Protein AF-A0A7C8YUR9-F1 (afdb_monomer)

Radius of gyration: 18.45 Å; Cα contacts (8 Å, |Δi|>4): 85; chains: 1; bounding box: 47×18×52 Å

Secondary structure (DSSP, 8-state):
-HHHHHHHHHHHHHHHHHHHTT-HHHHHHHHHHHHHHHHHHHHHHHHHHHHHTTTHHHHH---HHHHHHHHHHHHHHHHHHHHHHHHHHHHHHHHHTT-HHHHHHHHHHIIIIIIHHHHHHHHH--

InterPro domains:
  IPR002528 Multi antimicrobial extrusion protein [PF01554] (2-119)

Sequence (126 aa):
TMIAFGFNAAISVRVSNELGAGNYRQAKISVIVVSITSVVIGFAVFILVLASRDWFPYLFTASDRVAKETTRLSVMLACTVLLNSLQPVLSGVAIGAGWQSLVAYINIACYYLVGLPAGILLGFKF

Foldseek 3Di:
DVVLVVLLVVLLVVLLVCVVVVNPVVSVVSLVVLQVVLLVVLVVVLVVLLVCLQPVLVVPDPDPVSSVVSSVVSNVVSVVSSVVSNLSSVQSSCVSVVNNVVSVVVVVCCCPVPVVVVCCCVVPVD

Organism: Opuntia streptacantha (NCBI:txid393608)

Mean predicted aligned error: 10.54 Å

pLDDT: mean 71.11, std 7.88, range [45.75, 87.88]

Solvent-accessible surface area (backbone atoms only — not comparable to full-atom values): 6666 Å² total; per-residue (Å²): 114,70,67,64,53,54,53,28,53,56,48,20,54,54,38,32,53,35,48,74,69,69,38,64,71,55,28,53,49,49,52,53,53,49,54,52,51,33,52,53,51,20,50,52,50,30,51,49,47,61,70,41,41,82,56,59,38,61,77,79,40,93,48,68,73,58,30,54,51,45,45,58,47,43,55,59,47,26,54,48,48,36,56,58,36,47,55,53,48,57,49,23,52,38,39,29,73,69,41,44,67,62,53,50,54,52,50,52,48,46,48,61,72,45,47,45,56,52,47,52,49,60,70,73,76,105

Structure (mmCIF, N/CA/C/O backbone):
data_AF-A0A7C8YUR9-F1
#
_entry.id   AF-A0A7C8YUR9-F1
#
loop_
_atom_site.group_PDB
_atom_site.id
_atom_site.type_symbol
_atom_site.label_atom_id
_atom_site.label_alt_id
_atom_site.label_comp_id
_atom_site.label_asym_id
_atom_site.label_entity_id
_atom_site.label_seq_id
_atom_site.pdbx_PDB_ins_code
_atom_site.Cartn_x
_atom_site.Cartn_y
_atom_site.Cartn_z
_atom_site.occupancy
_atom_site.B_iso_or_equiv
_atom_sit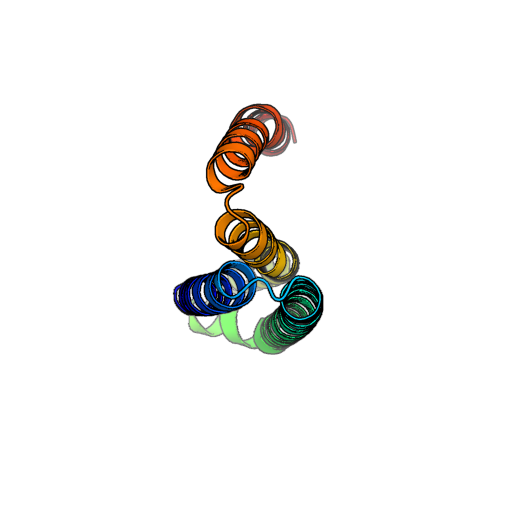e.auth_seq_id
_atom_site.auth_comp_id
_atom_site.auth_asym_id
_atom_site.auth_atom_id
_atom_site.pdbx_PDB_model_num
ATOM 1 N N . THR A 1 1 ? -3.809 8.073 -10.124 1.00 48.00 1 THR A N 1
ATOM 2 C CA . THR A 1 1 ? -3.543 8.525 -8.738 1.00 48.00 1 THR A CA 1
ATOM 3 C C . THR A 1 1 ? -4.664 9.370 -8.137 1.00 48.00 1 THR A C 1
ATOM 5 O O . THR A 1 1 ? -4.988 9.149 -6.982 1.00 48.00 1 THR A O 1
ATOM 8 N N . MET A 1 2 ? -5.337 10.252 -8.889 1.00 53.38 2 MET A N 1
ATOM 9 C CA . MET A 1 2 ? -6.437 11.097 -8.365 1.00 53.38 2 MET A CA 1
ATOM 10 C C . MET A 1 2 ? -7.671 10.321 -7.852 1.00 53.38 2 MET A C 1
ATOM 12 O O . MET A 1 2 ? -8.232 10.668 -6.818 1.00 53.38 2 MET A O 1
ATOM 16 N N . ILE A 1 3 ? -8.057 9.226 -8.518 1.00 58.19 3 ILE A N 1
ATOM 17 C CA . ILE A 1 3 ? -9.235 8.422 -8.129 1.00 58.19 3 ILE A CA 1
ATOM 18 C C . ILE A 1 3 ? -9.029 7.733 -6.766 1.00 58.19 3 ILE A C 1
ATOM 20 O O . ILE A 1 3 ? -9.932 7.723 -5.934 1.00 58.19 3 ILE A O 1
ATOM 24 N N . ALA A 1 4 ? -7.826 7.216 -6.496 1.00 55.22 4 ALA A N 1
ATOM 25 C CA . ALA A 1 4 ? -7.507 6.532 -5.238 1.00 55.22 4 ALA A CA 1
ATOM 26 C C . ALA A 1 4 ? -7.537 7.477 -4.021 1.00 55.22 4 ALA A C 1
ATOM 28 O O . ALA A 1 4 ? -7.991 7.089 -2.945 1.00 55.22 4 ALA A O 1
ATOM 29 N N . PHE A 1 5 ? -7.115 8.733 -4.201 1.00 60.84 5 PHE A N 1
ATOM 30 C CA . PHE A 1 5 ? -7.223 9.767 -3.166 1.00 60.84 5 PHE A CA 1
ATOM 31 C C . PHE A 1 5 ? -8.679 10.143 -2.867 1.00 60.84 5 PHE A C 1
ATOM 33 O O . PHE A 1 5 ? -9.038 10.283 -1.699 1.00 60.84 5 PHE A O 1
ATOM 40 N N . GLY A 1 6 ? -9.529 10.241 -3.896 1.00 67.44 6 GLY A N 1
ATOM 41 C CA . GLY A 1 6 ? -10.963 10.499 -3.722 1.00 67.44 6 GLY A CA 1
ATOM 42 C C . GLY A 1 6 ? -11.669 9.398 -2.925 1.00 67.44 6 GLY A C 1
ATOM 43 O O . GLY A 1 6 ? -12.423 9.693 -1.998 1.00 67.44 6 GLY A O 1
ATOM 44 N N . PHE A 1 7 ? -11.359 8.130 -3.217 1.00 64.81 7 PHE A N 1
ATOM 45 C CA . PHE A 1 7 ? -11.866 6.998 -2.434 1.00 64.81 7 PHE A CA 1
ATOM 46 C C . PHE A 1 7 ? -11.401 7.049 -0.975 1.00 64.81 7 PHE A C 1
ATOM 48 O O . PHE A 1 7 ? -12.217 6.875 -0.074 1.00 64.81 7 PHE A O 1
ATOM 55 N N . ASN A 1 8 ? -10.119 7.333 -0.731 1.00 64.44 8 ASN A N 1
ATOM 56 C CA . ASN A 1 8 ? -9.571 7.444 0.623 1.00 64.44 8 ASN A CA 1
ATOM 57 C C . ASN A 1 8 ? -10.293 8.526 1.450 1.00 64.44 8 ASN A C 1
ATOM 59 O O . ASN A 1 8 ? -10.751 8.258 2.561 1.00 64.44 8 ASN A O 1
ATOM 63 N N . ALA A 1 9 ? -10.485 9.716 0.875 1.00 67.81 9 ALA A N 1
ATOM 64 C CA . ALA A 1 9 ? -11.186 10.811 1.541 1.00 67.81 9 ALA A CA 1
ATOM 65 C C . ALA A 1 9 ? -12.645 10.453 1.885 1.00 67.81 9 ALA A C 1
ATOM 67 O O . ALA A 1 9 ? -13.075 10.652 3.021 1.00 67.81 9 ALA A O 1
ATOM 68 N N . ALA A 1 10 ? -13.390 9.865 0.941 1.00 71.88 10 ALA A N 1
ATOM 69 C CA . ALA A 1 10 ? -14.782 9.462 1.163 1.00 71.88 10 ALA A CA 1
ATOM 70 C C . ALA A 1 10 ? -14.919 8.391 2.262 1.00 71.88 10 ALA A C 1
ATOM 72 O O . ALA A 1 10 ? -15.833 8.438 3.088 1.00 71.88 10 ALA A O 1
ATOM 73 N N . ILE A 1 11 ? -13.985 7.439 2.294 1.00 68.56 11 ILE A N 1
ATOM 74 C CA . ILE A 1 11 ? -13.929 6.370 3.294 1.00 68.56 11 ILE A CA 1
ATOM 75 C C . ILE A 1 11 ? -13.634 6.931 4.687 1.00 68.56 11 ILE A C 1
ATOM 77 O O . ILE A 1 11 ? -14.327 6.574 5.641 1.00 68.56 11 ILE A O 1
ATOM 81 N N . SER A 1 12 ? -12.642 7.818 4.797 1.00 63.97 12 SER A N 1
ATOM 82 C CA . SER A 1 12 ? -12.250 8.445 6.063 1.00 63.97 12 SER A CA 1
ATOM 83 C C . SER A 1 12 ? -13.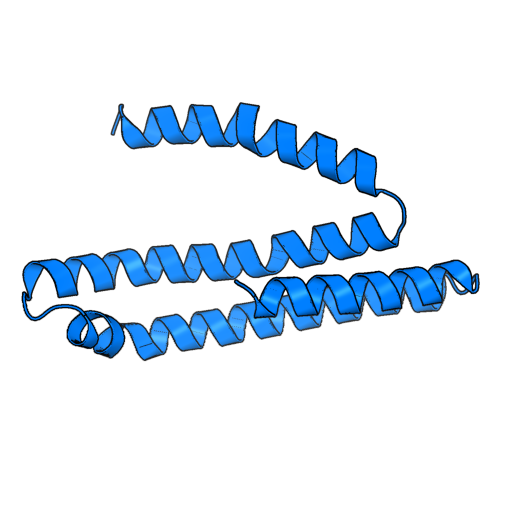428 9.185 6.702 1.00 63.97 12 SER A C 1
ATOM 85 O O . SER A 1 12 ? -13.764 8.928 7.857 1.00 63.97 12 SER A O 1
ATOM 87 N N . VAL A 1 13 ? -14.152 9.994 5.917 1.00 73.06 13 VAL A N 1
ATOM 88 C CA . VAL A 1 13 ? -15.337 10.729 6.391 1.00 73.06 13 VAL A CA 1
ATOM 89 C C . VAL A 1 13 ? -16.426 9.780 6.894 1.00 73.06 13 VAL A C 1
ATOM 91 O O . VAL A 1 13 ? -16.991 10.005 7.963 1.00 73.06 13 VAL A O 1
ATOM 94 N N . ARG A 1 14 ? -16.706 8.689 6.167 1.00 73.31 14 ARG A N 1
ATOM 95 C CA . ARG A 1 14 ? -17.743 7.727 6.564 1.00 73.31 14 ARG A CA 1
ATOM 96 C C . ARG A 1 14 ? -17.378 6.993 7.857 1.00 73.31 14 ARG A C 1
ATOM 98 O O . ARG A 1 14 ? -18.221 6.861 8.738 1.00 73.31 14 ARG A O 1
ATOM 105 N N . VAL A 1 15 ? -16.129 6.544 7.988 1.00 65.25 15 VAL A N 1
ATOM 106 C CA . VAL A 1 15 ? -15.644 5.854 9.195 1.00 65.25 15 VAL A CA 1
ATOM 107 C C . VAL A 1 15 ? -15.643 6.799 10.400 1.00 65.25 15 VAL A C 1
ATOM 109 O O . VAL A 1 15 ? -16.140 6.414 11.458 1.00 65.25 15 VAL A O 1
ATOM 112 N N . SER A 1 16 ? -15.167 8.040 10.244 1.00 68.75 16 SER A N 1
ATOM 113 C CA . SER A 1 16 ? -15.181 9.039 11.321 1.00 68.75 16 SER A CA 1
ATOM 114 C C . SER A 1 16 ? -16.595 9.414 11.764 1.00 68.75 16 SER A C 1
ATOM 116 O O . SER A 1 16 ? -16.822 9.589 12.960 1.00 68.75 16 SER A O 1
ATOM 118 N N . ASN A 1 17 ? -17.558 9.479 10.840 1.00 74.44 17 ASN A N 1
ATOM 119 C CA . ASN A 1 17 ? -18.954 9.767 11.170 1.00 74.44 17 ASN A CA 1
ATOM 120 C C . ASN A 1 17 ? -19.603 8.637 11.995 1.00 74.44 17 ASN A C 1
ATOM 122 O O . ASN A 1 17 ? -20.265 8.903 12.995 1.00 74.44 17 ASN A O 1
ATOM 126 N N . GLU A 1 18 ? -19.363 7.372 11.630 1.00 68.94 18 GLU A N 1
ATOM 127 C CA . GLU A 1 18 ? -19.883 6.210 12.373 1.00 68.94 18 GLU A CA 1
ATOM 128 C C . GLU A 1 18 ? -19.215 6.029 13.749 1.00 68.94 18 GLU A C 1
ATOM 130 O O . GLU A 1 18 ? -19.874 5.636 14.715 1.00 68.94 18 GLU A O 1
ATOM 135 N N . LEU A 1 19 ? -17.916 6.340 13.866 1.00 64.75 19 LEU A N 1
ATOM 136 C CA . LEU A 1 19 ? -17.214 6.357 15.155 1.00 64.75 19 LEU A CA 1
ATOM 137 C C . LEU A 1 19 ? -17.696 7.502 16.059 1.00 64.75 19 LEU A C 1
ATOM 139 O O . LEU A 1 19 ? -17.908 7.277 17.250 1.00 64.75 19 LEU A O 1
ATOM 143 N N . GLY A 1 20 ? -17.902 8.703 15.505 1.00 70.69 20 GLY A N 1
ATOM 144 C CA . GLY A 1 20 ? -18.395 9.872 16.242 1.00 70.69 20 GLY A CA 1
ATOM 145 C C . GLY A 1 20 ? -19.816 9.700 16.787 1.00 70.69 20 GLY A C 1
ATOM 146 O O . GLY A 1 20 ? -20.143 10.252 17.832 1.00 70.69 20 GLY A O 1
ATOM 147 N N . ALA A 1 21 ? -20.634 8.867 16.137 1.00 77.44 21 ALA A N 1
ATOM 148 C CA . ALA A 1 21 ? -21.978 8.511 16.593 1.00 77.44 21 ALA A CA 1
ATOM 149 C C . ALA A 1 21 ? -22.008 7.473 17.741 1.00 77.44 21 ALA A C 1
ATOM 151 O O . ALA A 1 21 ? -23.089 7.068 18.164 1.00 77.44 21 ALA A O 1
ATOM 152 N N . GLY A 1 22 ? -20.854 6.996 18.234 1.00 74.00 22 GLY A N 1
ATOM 153 C CA . GLY A 1 22 ? -20.773 6.015 19.330 1.00 74.00 22 GLY A CA 1
ATOM 154 C C . GLY A 1 22 ? -21.147 4.578 18.936 1.00 74.00 22 GLY A C 1
ATOM 155 O O . GLY A 1 22 ? -21.219 3.692 19.786 1.00 74.00 22 GLY A O 1
ATOM 156 N N . ASN A 1 23 ? -21.353 4.305 17.644 1.00 75.25 23 ASN A N 1
ATOM 157 C CA . ASN A 1 23 ? -21.749 2.993 17.133 1.00 75.25 23 ASN A CA 1
ATOM 158 C C . ASN A 1 23 ? -20.530 2.142 16.735 1.00 75.25 23 ASN A C 1
ATOM 160 O O . ASN A 1 23 ? -20.276 1.863 15.560 1.00 75.25 23 ASN A O 1
ATOM 164 N N . TYR A 1 24 ? -19.804 1.631 17.733 1.00 68.75 24 TYR A N 1
ATOM 165 C CA . TYR A 1 24 ? -18.592 0.808 17.554 1.00 68.75 24 TYR A CA 1
ATOM 166 C C . TYR A 1 24 ? -18.783 -0.402 16.620 1.00 68.75 24 TYR A C 1
ATOM 168 O O . TYR A 1 24 ? -17.864 -0.825 15.913 1.00 68.75 24 TYR A O 1
ATOM 176 N N . ARG A 1 25 ? -19.994 -0.972 16.605 1.00 73.44 25 ARG A N 1
ATOM 177 C CA . ARG A 1 25 ? -20.344 -2.127 15.771 1.00 73.44 25 ARG A CA 1
ATOM 178 C C . ARG A 1 25 ? -20.437 -1.752 14.286 1.00 73.44 25 ARG A C 1
ATOM 180 O O . ARG A 1 25 ? -19.974 -2.521 13.449 1.00 73.44 25 ARG A O 1
ATOM 187 N N . GLN A 1 26 ? -20.955 -0.562 13.970 1.00 68.50 26 GLN A N 1
ATOM 188 C CA . GLN A 1 26 ? -21.030 -0.050 12.597 1.00 68.50 26 GLN A CA 1
ATOM 189 C C . GLN A 1 26 ? -19.668 0.426 12.086 1.00 68.50 26 GLN A C 1
ATOM 191 O O . GLN A 1 26 ? -19.333 0.189 10.927 1.00 68.50 26 GLN A O 1
ATOM 196 N N . ALA A 1 27 ? -18.827 0.981 12.964 1.00 66.75 27 ALA A N 1
ATOM 197 C CA . ALA A 1 27 ? -17.441 1.308 12.635 1.00 66.75 27 ALA A CA 1
ATOM 198 C C . ALA A 1 27 ? -16.642 0.067 12.187 1.00 66.75 27 ALA A C 1
ATOM 200 O O . ALA A 1 27 ? -16.003 0.093 11.136 1.00 66.75 27 ALA A O 1
ATOM 201 N N . LYS A 1 28 ? -16.738 -1.059 12.916 1.00 70.69 28 LYS A N 1
ATOM 202 C CA . LYS A 1 28 ? -16.093 -2.327 12.511 1.00 70.69 28 LYS A CA 1
ATOM 203 C C . LYS A 1 28 ? -16.581 -2.832 11.153 1.00 70.69 28 LYS A C 1
ATOM 205 O O . LYS A 1 28 ? -15.767 -3.268 10.343 1.00 70.69 28 LYS A O 1
ATOM 210 N N . ILE A 1 29 ? -17.888 -2.768 10.902 1.00 73.75 29 ILE A N 1
ATOM 211 C CA . ILE A 1 29 ? -18.465 -3.191 9.619 1.00 73.75 29 ILE A CA 1
ATOM 212 C C . ILE A 1 29 ? -17.962 -2.289 8.489 1.00 73.75 29 ILE A C 1
ATOM 214 O O . ILE A 1 29 ? -17.536 -2.803 7.458 1.00 73.75 29 ILE A O 1
ATOM 218 N N . SER A 1 30 ? -17.919 -0.971 8.698 1.00 70.06 30 SER A N 1
ATOM 219 C CA . SER A 1 30 ? -17.372 -0.027 7.718 1.00 70.06 30 SER A CA 1
ATOM 220 C C . SER A 1 30 ? -15.919 -0.342 7.364 1.00 70.06 30 SER A C 1
ATOM 222 O O . SER A 1 30 ? -15.589 -0.360 6.183 1.00 70.06 30 SER A O 1
ATOM 224 N N . VAL A 1 31 ? -15.073 -0.683 8.344 1.00 69.56 31 VAL A N 1
ATOM 225 C CA . VAL A 1 31 ? -13.678 -1.092 8.094 1.00 69.56 31 VAL A CA 1
ATOM 226 C C . VAL A 1 31 ? -13.593 -2.379 7.268 1.00 69.56 31 VAL A C 1
ATOM 228 O O . VAL A 1 31 ? -12.823 -2.442 6.311 1.00 69.56 31 VAL A O 1
ATOM 231 N N . ILE A 1 32 ? -14.399 -3.393 7.596 1.00 74.69 32 ILE A N 1
ATOM 232 C CA . ILE A 1 32 ? -14.416 -4.667 6.859 1.00 74.69 32 ILE A CA 1
ATOM 233 C C . ILE A 1 32 ? -14.865 -4.452 5.410 1.00 74.69 32 ILE A C 1
ATOM 235 O O . ILE A 1 32 ? -14.199 -4.912 4.483 1.00 74.69 32 ILE A O 1
ATOM 239 N N . VAL A 1 33 ? -15.963 -3.720 5.205 1.00 76.00 33 VAL A N 1
ATOM 240 C CA . VAL A 1 33 ? -16.506 -3.429 3.869 1.00 76.00 33 VAL A CA 1
ATOM 241 C C . VAL A 1 33 ? -15.493 -2.648 3.036 1.00 76.00 33 VAL A C 1
ATOM 243 O O . VAL A 1 33 ? -15.284 -2.955 1.864 1.00 76.00 33 VAL A O 1
ATOM 246 N N . VAL A 1 34 ? -14.820 -1.677 3.644 1.00 71.81 34 VAL A N 1
ATOM 247 C CA . VAL A 1 34 ? -13.782 -0.867 3.003 1.00 71.81 34 VAL A CA 1
ATOM 248 C C . VAL A 1 34 ? -12.576 -1.705 2.583 1.00 71.81 34 VAL A C 1
ATOM 250 O O . VAL A 1 34 ? -12.132 -1.581 1.441 1.00 71.81 34 VAL A O 1
ATOM 253 N N . SER A 1 35 ? -12.086 -2.596 3.450 1.00 72.44 35 SER A N 1
ATOM 254 C CA . SER A 1 35 ? -10.994 -3.515 3.103 1.00 72.44 35 SER A CA 1
ATOM 255 C C . SER A 1 35 ? -11.372 -4.439 1.947 1.00 72.44 35 SER A C 1
ATOM 257 O O . SER A 1 35 ? -10.597 -4.589 1.007 1.00 72.44 35 SER A O 1
ATOM 259 N N . ILE A 1 36 ? -12.576 -5.019 1.965 1.00 77.50 36 ILE A N 1
ATOM 260 C CA . ILE A 1 36 ? -13.037 -5.903 0.883 1.00 77.50 36 ILE A CA 1
ATOM 261 C C . ILE A 1 36 ? -13.168 -5.120 -0.430 1.00 77.50 36 ILE A C 1
ATOM 263 O O . ILE A 1 36 ? -12.674 -5.560 -1.465 1.00 77.50 36 ILE A O 1
ATOM 267 N N . THR A 1 37 ? -13.773 -3.933 -0.389 1.00 74.50 37 THR A N 1
ATOM 268 C CA . THR A 1 37 ? -13.974 -3.095 -1.583 1.00 74.50 37 THR A CA 1
ATOM 269 C C . THR A 1 37 ? -12.637 -2.649 -2.182 1.00 74.50 37 THR A C 1
ATOM 271 O O . THR A 1 37 ? -12.466 -2.672 -3.397 1.00 74.50 37 THR A O 1
ATOM 274 N N . SER A 1 38 ? -11.656 -2.311 -1.342 1.00 71.75 38 SER A N 1
ATOM 275 C CA . SER A 1 38 ? -10.281 -1.998 -1.746 1.00 71.75 38 SER A CA 1
ATOM 276 C C . SER A 1 38 ? -9.598 -3.151 -2.469 1.00 71.75 38 SER A C 1
ATOM 278 O O . SER A 1 38 ? -9.019 -2.937 -3.534 1.00 71.75 38 SER A O 1
ATOM 280 N N . VAL A 1 39 ? -9.699 -4.366 -1.924 1.00 77.00 39 VAL A N 1
ATOM 281 C CA . VAL A 1 39 ? -9.134 -5.567 -2.549 1.00 77.00 39 VAL A CA 1
ATOM 282 C C . VAL A 1 39 ? -9.790 -5.809 -3.904 1.00 77.00 39 VAL A C 1
ATOM 284 O O . VAL A 1 39 ? -9.082 -6.017 -4.883 1.00 77.00 39 VAL A O 1
ATOM 287 N N . VAL A 1 40 ? 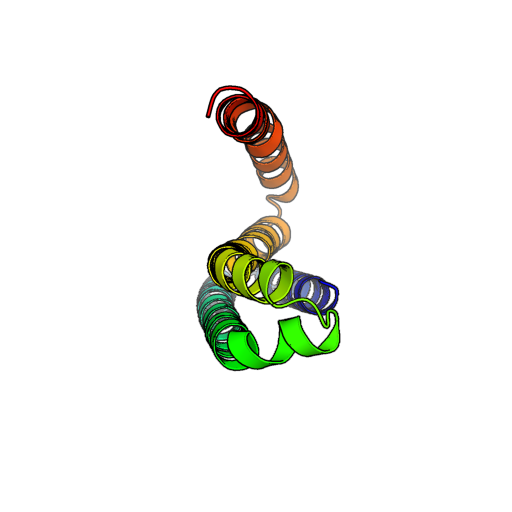-11.120 -5.715 -3.992 1.00 79.31 40 VAL A N 1
ATOM 288 C CA . VAL A 1 40 ? -11.862 -5.909 -5.249 1.00 79.31 40 VAL A CA 1
ATOM 289 C C . VAL A 1 40 ? -11.463 -4.871 -6.300 1.00 79.31 40 VAL A C 1
ATOM 291 O O . VAL A 1 40 ? -11.181 -5.238 -7.439 1.00 79.31 40 VAL A O 1
ATOM 294 N N . ILE A 1 41 ? -11.379 -3.589 -5.928 1.00 75.75 41 ILE A N 1
ATOM 295 C CA . ILE A 1 41 ? -10.950 -2.520 -6.842 1.00 75.75 41 ILE A CA 1
ATOM 296 C C . ILE A 1 41 ? -9.491 -2.725 -7.264 1.00 75.75 41 ILE A C 1
ATOM 298 O O . ILE A 1 41 ? -9.187 -2.642 -8.452 1.00 75.75 41 ILE A O 1
ATOM 302 N N . GLY A 1 42 ? -8.592 -3.037 -6.326 1.00 73.00 42 GLY A N 1
ATOM 303 C CA . GLY A 1 42 ? -7.184 -3.305 -6.620 1.00 73.00 42 GLY A CA 1
ATOM 304 C C . GLY A 1 42 ? -7.007 -4.483 -7.578 1.00 73.00 42 GLY A C 1
ATOM 305 O O . GLY A 1 42 ? -6.219 -4.401 -8.518 1.00 73.00 42 GLY A O 1
ATOM 306 N N . PHE A 1 43 ? -7.797 -5.543 -7.402 1.00 77.38 43 PHE A N 1
ATOM 307 C CA . PHE A 1 43 ? -7.796 -6.708 -8.284 1.00 77.38 43 PHE A CA 1
ATOM 308 C C . PHE A 1 43 ? -8.379 -6.389 -9.668 1.00 77.38 43 PHE A C 1
ATOM 310 O O . PHE A 1 43 ? -7.819 -6.801 -10.683 1.00 77.38 43 PHE A O 1
ATOM 317 N N . ALA A 1 44 ? -9.457 -5.604 -9.734 1.00 77.19 44 ALA A N 1
ATOM 318 C CA . ALA A 1 44 ? -10.037 -5.153 -10.996 1.00 77.19 44 ALA A CA 1
ATOM 319 C C . ALA A 1 44 ? -9.048 -4.289 -11.796 1.00 77.19 44 ALA A C 1
ATOM 321 O O . ALA A 1 44 ? -8.860 -4.513 -12.990 1.00 77.19 44 ALA A O 1
ATOM 322 N N . VAL A 1 45 ? -8.362 -3.348 -11.137 1.00 72.38 45 VAL A N 1
ATOM 323 C CA . VAL A 1 45 ? -7.329 -2.516 -11.772 1.00 72.38 45 VAL A CA 1
ATOM 324 C C . VAL A 1 45 ? -6.122 -3.361 -12.184 1.00 72.38 45 VAL A C 1
ATOM 326 O O . VAL A 1 45 ? -5.593 -3.155 -13.271 1.00 72.38 45 VAL A O 1
ATOM 329 N N . PHE A 1 46 ? -5.713 -4.343 -11.378 1.00 71.25 46 PHE A N 1
ATOM 330 C CA . PHE A 1 46 ? -4.642 -5.277 -11.735 1.00 71.25 46 PHE A CA 1
ATOM 331 C C . PHE A 1 46 ? -4.953 -6.054 -13.019 1.00 71.25 46 PHE A C 1
ATOM 333 O O . PHE A 1 46 ? -4.127 -6.089 -13.932 1.00 71.25 46 PHE A O 1
ATOM 340 N N . ILE A 1 47 ? -6.162 -6.617 -13.122 1.00 76.19 47 ILE A N 1
ATOM 341 C CA . ILE A 1 47 ? -6.624 -7.314 -14.329 1.00 76.19 47 ILE A CA 1
ATOM 342 C C . ILE A 1 47 ? -6.661 -6.353 -15.518 1.00 76.19 47 ILE A C 1
ATOM 344 O O . ILE A 1 47 ? -6.214 -6.712 -16.602 1.00 76.19 47 ILE A O 1
ATOM 348 N N . LEU A 1 48 ? -7.138 -5.123 -15.322 1.00 74.31 48 LEU A N 1
ATOM 349 C CA . LEU A 1 48 ? -7.227 -4.121 -16.383 1.00 74.31 48 LEU A CA 1
ATOM 350 C C . LEU A 1 48 ? -5.836 -3.714 -16.897 1.00 74.31 48 LEU A C 1
ATOM 352 O O . LEU A 1 48 ? -5.637 -3.617 -18.106 1.00 74.31 48 LEU A O 1
ATOM 356 N N . VAL A 1 49 ? -4.849 -3.548 -16.009 1.00 70.56 49 VAL A N 1
ATOM 357 C CA . VAL A 1 49 ? -3.449 -3.264 -16.378 1.00 70.56 49 VAL A CA 1
ATOM 358 C C . VAL A 1 49 ? -2.810 -4.454 -17.098 1.00 70.56 49 VAL A C 1
ATOM 360 O O . VAL A 1 49 ? -2.111 -4.259 -18.089 1.00 70.56 49 VAL A O 1
ATOM 363 N N . LEU A 1 50 ? -3.072 -5.688 -16.656 1.00 69.62 50 LEU A N 1
ATOM 364 C CA . LEU A 1 50 ? -2.597 -6.883 -17.358 1.00 69.62 50 LEU A CA 1
ATOM 365 C C . LEU A 1 50 ? -3.255 -7.057 -18.731 1.00 69.62 50 LEU A C 1
ATOM 367 O O . LEU A 1 50 ? -2.570 -7.433 -19.674 1.00 69.62 50 LEU A O 1
ATOM 371 N N . ALA A 1 51 ? -4.545 -6.752 -18.862 1.00 72.81 51 ALA A N 1
ATOM 372 C CA . ALA A 1 51 ? -5.273 -6.846 -20.125 1.00 72.81 51 ALA A CA 1
ATOM 373 C C . ALA A 1 51 ? -4.873 -5.743 -21.119 1.00 72.81 51 ALA A C 1
ATOM 375 O O . ALA A 1 51 ? -4.856 -5.966 -22.325 1.00 72.81 51 ALA A O 1
ATOM 376 N N . SER A 1 52 ? -4.523 -4.552 -20.625 1.00 65.69 52 SER A N 1
ATOM 377 C CA . SER A 1 52 ? -4.052 -3.434 -21.456 1.00 65.69 52 SER A CA 1
ATOM 378 C C . SER A 1 52 ? -2.551 -3.487 -21.768 1.00 65.69 52 SER A C 1
ATOM 380 O O . SER A 1 52 ? -2.071 -2.691 -22.577 1.00 65.69 52 SER A O 1
ATOM 382 N N . ARG A 1 53 ? -1.821 -4.452 -21.191 1.00 63.69 53 ARG A N 1
ATOM 383 C CA . ARG A 1 53 ? -0.368 -4.642 -21.324 1.00 63.69 53 ARG A CA 1
ATOM 384 C C . ARG A 1 53 ? 0.122 -4.681 -22.769 1.00 63.69 53 ARG A C 1
ATOM 386 O O . ARG A 1 53 ? 1.188 -4.143 -23.041 1.00 63.69 53 ARG A O 1
ATOM 393 N N . ASP A 1 54 ? -0.642 -5.291 -23.668 1.00 60.41 54 ASP A N 1
ATOM 394 C CA . ASP A 1 54 ? -0.194 -5.523 -25.045 1.00 60.41 54 ASP A CA 1
ATOM 395 C C . ASP A 1 54 ? -0.440 -4.318 -25.972 1.00 60.41 54 ASP A C 1
ATOM 397 O O . ASP A 1 54 ? 0.243 -4.170 -26.982 1.00 60.41 54 ASP A O 1
ATOM 401 N N . TRP A 1 55 ? -1.366 -3.417 -25.619 1.00 59.22 55 TRP A N 1
ATOM 402 C CA . TRP A 1 55 ? -1.746 -2.263 -26.454 1.00 59.22 55 TRP A CA 1
ATOM 403 C C . TRP A 1 55 ? -1.202 -0.922 -25.950 1.00 59.22 55 TRP A C 1
ATOM 405 O O . TRP A 1 55 ? -0.857 -0.048 -26.745 1.00 59.22 55 TRP A O 1
ATOM 415 N N . PHE A 1 56 ? -1.099 -0.743 -24.632 1.00 61.59 56 PHE A N 1
ATOM 416 C CA . PHE A 1 56 ? -0.671 0.518 -24.017 1.00 61.59 56 PHE A CA 1
ATOM 417 C C . PHE A 1 56 ? 0.759 0.967 -24.406 1.00 61.59 56 PHE A C 1
ATOM 419 O O . PHE A 1 56 ? 0.957 2.164 -24.623 1.00 61.59 56 PHE A O 1
ATOM 426 N N . PRO A 1 57 ? 1.758 0.065 -24.544 1.00 59.22 57 PRO A N 1
ATOM 427 C CA . PRO A 1 57 ? 3.126 0.444 -24.911 1.00 59.22 57 PRO A CA 1
ATOM 428 C C . PRO A 1 57 ? 3.261 0.939 -26.356 1.00 59.22 57 PRO A C 1
ATOM 430 O O . PRO A 1 57 ? 4.006 1.885 -26.613 1.00 59.22 57 PRO A O 1
ATOM 433 N N . TYR A 1 58 ? 2.515 0.338 -27.289 1.00 60.56 58 TYR A N 1
ATOM 434 C CA . TYR A 1 58 ? 2.541 0.705 -28.710 1.00 60.56 58 TYR A CA 1
ATOM 435 C C . TYR A 1 58 ? 1.873 2.061 -28.988 1.00 60.56 58 TYR A C 1
ATOM 437 O O . TYR A 1 58 ? 2.139 2.676 -30.017 1.00 60.56 58 TYR A O 1
ATOM 445 N N . LEU A 1 59 ? 1.061 2.569 -28.053 1.00 61.75 59 LEU A N 1
ATOM 446 C CA . LEU A 1 59 ? 0.448 3.896 -28.151 1.00 61.75 59 LEU A CA 1
ATOM 447 C C . LEU A 1 59 ? 1.449 5.039 -27.891 1.00 61.75 59 LEU A C 1
ATOM 449 O O . LEU A 1 59 ? 1.260 6.147 -28.383 1.00 61.75 59 LEU A O 1
ATOM 453 N N . PHE A 1 60 ? 2.517 4.774 -27.129 1.00 62.41 60 PHE A N 1
ATOM 454 C CA . PHE A 1 60 ? 3.527 5.771 -26.748 1.00 62.41 60 PHE A CA 1
ATOM 455 C C . PHE A 1 60 ? 4.885 5.566 -27.429 1.00 62.41 60 PHE A C 1
ATOM 457 O O . PHE A 1 60 ? 5.772 6.413 -27.305 1.00 62.41 60 PHE A O 1
ATOM 464 N N . THR A 1 61 ? 5.101 4.447 -28.124 1.00 56.31 61 THR A N 1
ATOM 465 C CA .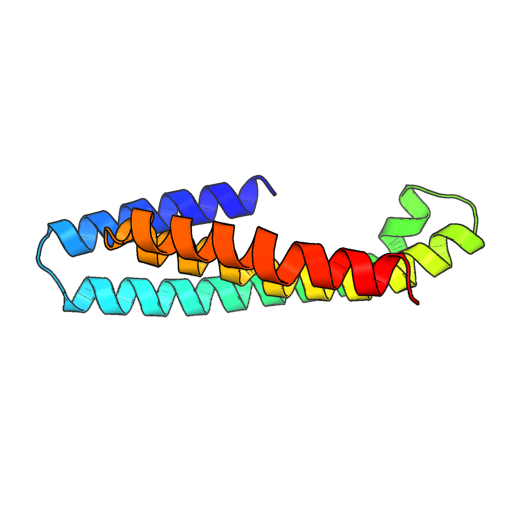 THR A 1 61 ? 6.414 4.109 -28.681 1.00 56.31 61 THR A CA 1
ATOM 466 C C . THR A 1 61 ? 6.302 3.198 -29.900 1.00 56.31 61 THR A C 1
ATOM 468 O O . THR A 1 61 ? 5.640 2.169 -29.861 1.00 56.31 61 THR A O 1
ATOM 471 N N . ALA A 1 62 ? 7.026 3.556 -30.965 1.00 60.19 62 ALA A N 1
ATOM 472 C CA . ALA A 1 62 ? 7.120 2.783 -32.209 1.00 60.19 62 ALA A CA 1
ATOM 473 C C . ALA A 1 62 ? 8.312 1.798 -32.242 1.00 60.19 62 ALA A C 1
ATOM 475 O O . ALA A 1 62 ? 8.485 1.069 -33.211 1.00 60.19 62 ALA A O 1
ATOM 476 N N . SER A 1 63 ? 9.165 1.787 -31.209 1.00 62.19 63 SER A N 1
ATOM 477 C CA . SER A 1 63 ? 10.351 0.921 -31.130 1.00 62.19 63 SER A CA 1
ATOM 478 C C . SER A 1 63 ? 10.055 -0.365 -30.360 1.00 62.19 63 SER A C 1
ATOM 480 O O . SER A 1 63 ? 9.799 -0.326 -29.153 1.00 62.19 63 SER A O 1
ATOM 482 N N . ASP A 1 64 ? 10.180 -1.516 -31.028 1.00 67.12 64 ASP A N 1
ATOM 483 C CA . ASP A 1 64 ? 9.923 -2.839 -30.440 1.00 67.12 64 ASP A CA 1
ATOM 484 C C . ASP A 1 64 ? 10.767 -3.131 -29.190 1.00 67.12 64 ASP A C 1
ATOM 486 O O . ASP A 1 64 ? 10.297 -3.792 -28.265 1.00 67.12 64 ASP A O 1
ATOM 490 N N . ARG A 1 65 ? 12.002 -2.610 -29.102 1.00 67.44 65 ARG A N 1
ATOM 491 C CA . ARG A 1 65 ? 12.855 -2.802 -27.910 1.00 67.44 65 ARG A CA 1
ATOM 492 C C . ARG A 1 65 ? 12.259 -2.136 -26.671 1.00 67.44 65 ARG A C 1
ATOM 494 O O . ARG A 1 65 ? 12.303 -2.711 -25.589 1.00 67.44 65 ARG A O 1
ATOM 501 N N . VAL A 1 66 ? 11.678 -0.951 -26.832 1.00 65.62 66 VAL A N 1
ATOM 502 C CA . VAL A 1 66 ? 11.086 -0.191 -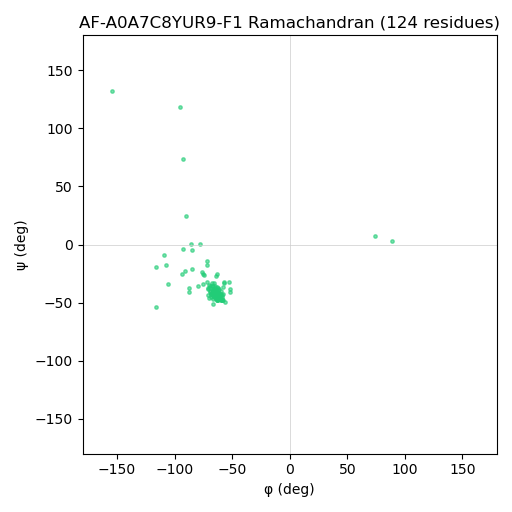25.726 1.00 65.62 66 VAL A CA 1
ATOM 503 C C . VAL A 1 66 ? 9.695 -0.734 -25.394 1.00 65.62 66 VAL A C 1
ATOM 505 O O . VAL A 1 66 ? 9.358 -0.845 -24.217 1.00 65.62 66 VAL A O 1
ATOM 508 N N . ALA A 1 67 ? 8.920 -1.177 -26.391 1.00 65.25 67 ALA A N 1
ATOM 509 C CA . ALA A 1 67 ? 7.627 -1.828 -26.167 1.00 65.25 67 ALA A CA 1
ATOM 510 C C . ALA A 1 67 ? 7.768 -3.145 -25.380 1.00 65.25 67 ALA A C 1
ATOM 512 O O . ALA A 1 67 ? 7.008 -3.393 -24.440 1.00 65.25 67 ALA A O 1
ATOM 513 N N . LYS A 1 68 ? 8.786 -3.959 -25.691 1.00 68.06 68 LYS A N 1
ATOM 514 C CA . LYS A 1 68 ? 9.041 -5.243 -25.018 1.00 68.06 68 LYS A CA 1
ATOM 515 C C . LYS A 1 68 ? 9.508 -5.071 -23.569 1.00 68.06 68 LYS A C 1
ATOM 517 O O . LYS A 1 68 ? 9.032 -5.786 -22.688 1.00 68.06 68 LYS A O 1
ATOM 522 N N . GLU A 1 69 ? 10.365 -4.085 -23.301 1.00 69.44 69 GLU A N 1
ATOM 523 C CA . GLU A 1 69 ? 10.764 -3.756 -21.925 1.00 69.44 69 GLU A CA 1
ATOM 524 C C . GLU A 1 69 ? 9.630 -3.104 -21.133 1.00 69.44 69 GLU A C 1
ATOM 526 O O . GLU A 1 69 ? 9.402 -3.457 -19.977 1.00 69.44 69 GLU A O 1
ATOM 531 N N . THR A 1 70 ? 8.835 -2.237 -21.765 1.00 66.25 70 THR A N 1
ATOM 532 C CA . THR A 1 70 ? 7.638 -1.662 -21.133 1.00 66.25 70 THR A CA 1
ATOM 533 C C . THR A 1 70 ? 6.655 -2.764 -20.758 1.00 66.25 70 THR A C 1
ATOM 535 O O . THR A 1 70 ? 6.199 -2.800 -19.626 1.00 66.25 70 THR A O 1
ATOM 538 N N . THR A 1 71 ? 6.428 -3.737 -21.642 1.00 68.69 71 THR A N 1
ATOM 539 C CA . THR A 1 71 ? 5.601 -4.928 -21.388 1.00 68.69 71 THR A CA 1
ATOM 540 C C . THR A 1 71 ? 6.119 -5.742 -20.197 1.00 68.69 71 THR A C 1
ATOM 542 O O . THR A 1 71 ? 5.329 -6.293 -19.427 1.00 68.69 71 THR A O 1
ATOM 545 N N . ARG A 1 72 ? 7.438 -5.846 -20.002 1.00 69.50 72 ARG A N 1
ATOM 546 C CA . ARG A 1 72 ? 8.037 -6.519 -18.835 1.00 69.50 72 ARG A CA 1
ATOM 547 C C . ARG A 1 72 ? 7.836 -5.706 -17.552 1.00 69.50 72 ARG A C 1
ATOM 549 O O . ARG A 1 72 ? 7.431 -6.267 -16.534 1.00 69.50 72 ARG A O 1
ATOM 556 N N . LEU A 1 73 ? 8.032 -4.392 -17.626 1.00 71.69 73 LEU A N 1
ATOM 557 C CA . LEU A 1 73 ? 7.799 -3.458 -16.526 1.00 71.69 73 LEU A CA 1
ATOM 558 C C . LEU A 1 73 ? 6.316 -3.362 -16.150 1.00 71.69 73 LEU A C 1
ATOM 560 O O . LEU A 1 73 ? 6.018 -3.248 -14.968 1.00 71.69 73 LEU A O 1
ATOM 564 N N . SER A 1 74 ? 5.381 -3.498 -17.096 1.00 69.75 74 SER A N 1
ATOM 565 C CA . SER A 1 74 ? 3.933 -3.460 -16.852 1.00 69.75 74 SER A CA 1
ATOM 566 C C . SER A 1 74 ? 3.475 -4.510 -15.844 1.00 69.75 74 SER A C 1
ATOM 568 O O . SER A 1 74 ? 2.564 -4.237 -15.073 1.00 69.75 74 SER A O 1
ATOM 570 N N . VAL A 1 75 ? 4.113 -5.685 -15.795 1.00 69.25 75 VAL A N 1
ATOM 571 C CA . VAL A 1 75 ? 3.805 -6.724 -14.792 1.00 69.25 75 VAL A CA 1
ATOM 572 C C . VAL A 1 75 ? 4.232 -6.269 -13.399 1.00 69.25 75 VAL A C 1
ATOM 574 O O . VAL A 1 75 ? 3.472 -6.377 -12.440 1.00 69.25 75 VAL A O 1
ATOM 577 N N . MET A 1 76 ? 5.432 -5.700 -13.293 1.00 71.12 76 MET A N 1
ATOM 578 C CA . MET A 1 76 ? 5.946 -5.140 -12.043 1.00 71.12 76 MET A CA 1
ATOM 579 C C . MET A 1 76 ? 5.113 -3.927 -11.594 1.00 71.12 76 MET A C 1
ATOM 581 O O . MET A 1 76 ? 4.830 -3.759 -10.406 1.00 71.12 76 MET A O 1
ATOM 585 N N . LEU A 1 77 ? 4.635 -3.133 -12.551 1.00 71.62 77 LEU A N 1
ATOM 586 C CA . LEU A 1 77 ? 3.754 -1.988 -12.349 1.00 71.62 77 LEU A CA 1
ATOM 587 C C . LEU A 1 77 ? 2.364 -2.443 -11.886 1.00 71.62 77 LEU A C 1
ATOM 589 O O . LEU A 1 77 ? 1.843 -1.892 -10.921 1.00 71.62 77 LEU A O 1
ATOM 593 N N . ALA A 1 78 ? 1.808 -3.502 -12.480 1.00 69.44 78 ALA A N 1
ATOM 594 C CA . ALA A 1 78 ? 0.552 -4.112 -12.053 1.00 69.44 78 ALA A CA 1
ATOM 595 C C . ALA A 1 78 ? 0.646 -4.612 -10.602 1.00 69.44 78 ALA A C 1
ATOM 597 O O . ALA A 1 78 ? -0.200 -4.262 -9.779 1.00 69.44 78 ALA A O 1
ATOM 598 N N . CYS A 1 79 ? 1.711 -5.343 -10.251 1.00 71.38 79 CYS A N 1
ATOM 599 C CA . CYS A 1 79 ? 1.961 -5.767 -8.869 1.00 71.38 79 CYS A CA 1
ATOM 600 C C . CYS A 1 79 ? 2.073 -4.571 -7.913 1.00 71.38 79 CYS A C 1
ATOM 602 O O . CYS A 1 79 ? 1.476 -4.576 -6.836 1.00 71.38 79 CYS A O 1
ATOM 604 N N . THR A 1 80 ? 2.784 -3.518 -8.324 1.00 72.69 80 THR A N 1
ATOM 605 C CA . THR A 1 80 ? 2.912 -2.288 -7.532 1.00 72.69 80 THR A CA 1
ATOM 606 C C . THR A 1 80 ? 1.558 -1.610 -7.331 1.00 72.69 80 THR A C 1
ATOM 608 O O . THR A 1 80 ? 1.257 -1.192 -6.222 1.00 72.69 80 THR A O 1
ATOM 611 N N . VAL A 1 81 ? 0.708 -1.538 -8.358 1.00 72.19 81 VAL A N 1
ATOM 612 C CA . VAL A 1 81 ? -0.642 -0.952 -8.277 1.00 72.19 81 VAL A CA 1
ATOM 613 C C . VAL A 1 81 ? -1.555 -1.756 -7.350 1.00 72.19 81 VAL A C 1
ATOM 615 O O . VAL A 1 81 ? -2.322 -1.165 -6.587 1.00 72.19 81 VAL A O 1
ATOM 618 N N . LEU A 1 82 ? -1.441 -3.085 -7.361 1.00 72.06 82 LEU A N 1
ATOM 619 C CA . LEU A 1 82 ? -2.180 -3.965 -6.455 1.00 72.06 82 LEU A CA 1
ATOM 620 C C . LEU A 1 82 ? -1.799 -3.672 -4.992 1.00 72.06 82 LEU A C 1
ATOM 622 O O . LEU A 1 82 ? -2.670 -3.421 -4.159 1.00 72.06 82 LEU A O 1
ATOM 626 N N . LEU A 1 83 ? -0.496 -3.585 -4.699 1.00 72.31 83 LEU A N 1
ATOM 627 C CA . LEU A 1 8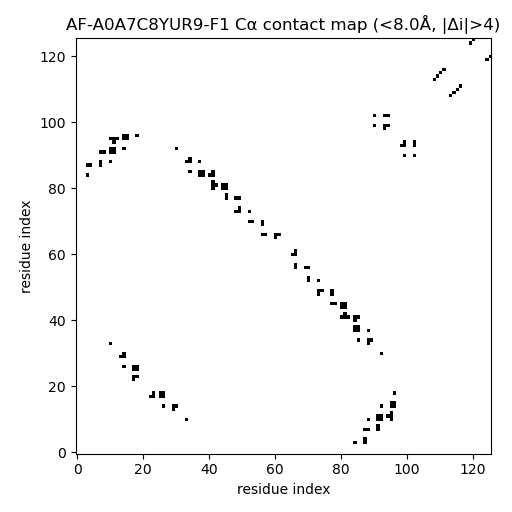3 ? 0.016 -3.229 -3.369 1.00 72.31 83 LEU A CA 1
ATOM 628 C C . LEU A 1 83 ? -0.352 -1.790 -2.965 1.00 72.31 83 LEU A C 1
ATOM 630 O O . LEU A 1 83 ? -0.773 -1.541 -1.833 1.00 72.31 83 LEU A O 1
ATOM 634 N N . ASN A 1 84 ? -0.264 -0.841 -3.899 1.00 70.75 84 ASN A N 1
ATOM 635 C CA . ASN A 1 84 ? -0.581 0.569 -3.664 1.00 70.75 84 ASN A CA 1
ATOM 636 C C . ASN A 1 84 ? -2.091 0.818 -3.504 1.00 70.75 84 ASN A C 1
ATOM 638 O O . ASN A 1 84 ? -2.483 1.863 -3.006 1.00 70.75 84 ASN A O 1
ATOM 642 N N . SER A 1 85 ? -2.955 -0.134 -3.869 1.00 67.88 85 SER A N 1
ATOM 643 C CA . SER A 1 85 ? -4.404 -0.026 -3.639 1.00 67.88 85 SER A CA 1
ATOM 644 C C . SER A 1 85 ? -4.797 -0.288 -2.177 1.00 67.88 85 SER A C 1
ATOM 646 O O . SER A 1 85 ? -5.832 0.200 -1.720 1.00 67.88 85 SER A O 1
ATOM 648 N N . LEU A 1 86 ? -3.963 -1.016 -1.424 1.00 67.56 86 LEU A N 1
ATOM 649 C CA . LEU A 1 86 ? -4.204 -1.359 -0.016 1.00 67.56 86 LEU A CA 1
ATOM 650 C C . LEU A 1 86 ? -3.696 -0.282 0.949 1.00 67.56 86 LEU A C 1
ATOM 652 O O . LEU A 1 86 ? -4.363 0.055 1.927 1.00 67.56 86 LEU A O 1
ATOM 656 N N . GLN A 1 87 ? -2.524 0.287 0.666 1.00 68.31 87 GLN A N 1
ATOM 657 C CA . GLN A 1 87 ? -1.861 1.262 1.534 1.00 68.31 87 GLN A CA 1
ATOM 658 C C . GLN A 1 87 ? -2.706 2.510 1.879 1.00 68.31 87 GLN A C 1
ATOM 660 O O . GLN A 1 87 ? -2.817 2.831 3.069 1.00 68.31 87 GLN A O 1
ATOM 665 N N . PRO A 1 88 ? -3.337 3.215 0.918 1.00 68.00 88 PRO A N 1
ATOM 666 C CA . PRO A 1 88 ? -4.173 4.372 1.215 1.00 68.00 88 PRO A CA 1
ATOM 667 C C . PRO A 1 88 ? -5.442 3.974 1.966 1.00 68.00 88 PRO A C 1
ATOM 669 O O . PRO A 1 88 ? -5.883 4.721 2.828 1.00 68.00 88 PRO A O 1
ATOM 672 N N . VAL A 1 89 ? -6.001 2.792 1.712 1.00 68.56 89 VAL A N 1
ATOM 673 C CA . VAL A 1 89 ? -7.229 2.343 2.378 1.00 68.56 89 VAL A CA 1
ATOM 674 C C . VAL A 1 89 ? -6.973 2.024 3.849 1.00 68.56 89 VAL A C 1
ATOM 676 O O . VAL A 1 89 ? -7.698 2.509 4.715 1.00 68.56 89 VAL A O 1
ATOM 679 N N . LEU A 1 90 ? -5.898 1.290 4.146 1.00 69.88 90 LEU A N 1
ATOM 680 C CA . LEU A 1 90 ? -5.477 1.012 5.521 1.00 69.88 90 LEU A CA 1
ATOM 681 C C . LEU A 1 90 ? -5.104 2.299 6.269 1.00 69.88 90 LEU A C 1
ATOM 683 O O . LEU A 1 90 ? -5.500 2.486 7.420 1.00 69.88 90 LEU A O 1
ATOM 687 N N . SER A 1 91 ? -4.401 3.216 5.599 1.00 73.00 91 SER A N 1
ATOM 688 C CA . SER A 1 91 ? -4.066 4.523 6.175 1.00 73.00 91 SER A CA 1
ATOM 689 C C . SER A 1 91 ? -5.319 5.369 6.418 1.00 73.00 91 SER A C 1
ATOM 691 O O . SER A 1 91 ? -5.443 5.975 7.475 1.00 73.00 91 SER A O 1
ATOM 693 N N . GLY A 1 92 ? -6.277 5.372 5.487 1.00 67.44 92 GLY A N 1
ATOM 694 C CA . GLY A 1 92 ? -7.541 6.103 5.594 1.00 67.44 92 GLY A CA 1
ATOM 695 C C . GLY A 1 92 ? -8.423 5.600 6.733 1.00 67.44 92 GLY A C 1
ATOM 696 O O . GLY A 1 92 ? -8.982 6.402 7.474 1.00 67.44 92 GLY A O 1
ATOM 697 N N . VAL A 1 93 ? -8.481 4.281 6.946 1.00 69.56 93 VAL A N 1
ATOM 698 C CA . VAL A 1 93 ? -9.163 3.680 8.103 1.00 69.56 93 VAL A CA 1
ATOM 699 C C . VAL A 1 93 ? -8.508 4.107 9.417 1.00 69.56 93 VAL A C 1
ATOM 701 O O . VAL A 1 93 ? -9.201 4.513 10.348 1.00 69.56 93 VAL A O 1
ATOM 704 N N . ALA A 1 94 ? -7.179 4.034 9.505 1.00 70.88 94 ALA A N 1
ATOM 705 C CA . ALA A 1 94 ? -6.458 4.376 10.726 1.00 70.88 94 ALA A CA 1
ATOM 706 C C . ALA A 1 94 ? -6.505 5.886 11.036 1.00 70.88 94 ALA A C 1
ATOM 708 O O . ALA A 1 94 ? -6.653 6.271 12.196 1.00 70.88 94 ALA A O 1
ATOM 709 N N . ILE A 1 95 ? -6.468 6.745 10.013 1.00 74.56 95 ILE A N 1
ATOM 710 C CA . ILE A 1 95 ? -6.698 8.191 10.148 1.00 74.56 95 ILE A CA 1
ATOM 711 C C . ILE A 1 95 ? -8.141 8.459 10.594 1.00 74.56 95 ILE A C 1
ATOM 713 O O . ILE A 1 95 ? -8.345 9.211 11.545 1.00 74.56 95 ILE A O 1
ATOM 717 N N . GLY A 1 96 ? -9.127 7.797 9.978 1.00 65.38 96 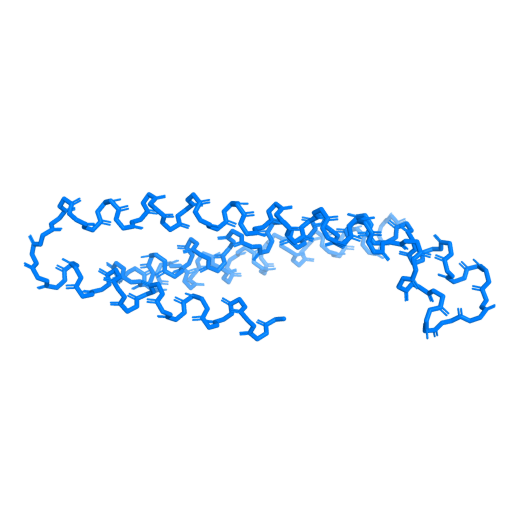GLY A N 1
ATOM 718 C CA . GLY A 1 96 ? -10.545 7.930 10.324 1.00 65.38 96 GLY A CA 1
ATOM 719 C C . GLY A 1 96 ? -10.887 7.468 11.747 1.00 65.38 96 GLY A C 1
ATOM 720 O O . GLY A 1 96 ? -11.841 7.968 12.341 1.00 65.38 96 GLY A O 1
ATOM 721 N N . ALA A 1 97 ? -10.077 6.568 12.316 1.00 68.62 97 ALA A N 1
ATOM 722 C CA . ALA A 1 97 ? -10.136 6.125 13.712 1.00 68.62 97 ALA A CA 1
ATOM 723 C C . ALA A 1 97 ? -9.360 7.032 14.697 1.00 68.62 97 ALA A C 1
ATOM 725 O O . ALA A 1 97 ? -9.328 6.748 15.893 1.00 68.62 97 ALA A O 1
ATOM 726 N N . GLY A 1 98 ? -8.724 8.110 14.220 1.00 73.88 98 GLY A N 1
ATOM 727 C CA . GLY A 1 98 ? -7.970 9.066 15.041 1.00 73.88 98 GLY A CA 1
ATOM 728 C C . GLY A 1 98 ? -6.488 8.726 15.248 1.00 73.88 98 GLY A C 1
ATOM 729 O O . GLY A 1 98 ? -5.780 9.463 15.929 1.00 73.88 98 GLY A O 1
ATOM 730 N N . TRP A 1 99 ? -5.970 7.658 14.637 1.00 76.31 99 TRP A N 1
ATOM 731 C CA . TRP A 1 99 ? -4.565 7.232 14.750 1.00 76.31 99 TRP A CA 1
ATOM 732 C C . TRP A 1 99 ? -3.642 7.845 13.690 1.00 76.31 99 TRP A C 1
ATOM 734 O O . TRP A 1 99 ? -2.576 7.304 13.392 1.00 76.31 99 TRP A O 1
ATOM 744 N N . GLN A 1 100 ? -4.017 9.000 13.136 1.00 75.69 100 GLN A N 1
ATOM 745 C CA . GLN A 1 100 ? -3.267 9.669 12.068 1.00 75.69 100 GLN A CA 1
ATOM 746 C C . GLN A 1 100 ? -1.773 9.857 12.388 1.00 75.69 100 GLN A C 1
ATOM 748 O O . GLN A 1 100 ? -0.926 9.600 11.535 1.00 75.69 100 GLN A O 1
ATOM 753 N N . SER A 1 101 ? -1.436 10.217 13.632 1.00 76.50 101 SER A N 1
ATOM 754 C CA . SER A 1 101 ? -0.053 10.464 14.052 1.00 76.50 101 SER A CA 1
ATOM 755 C C . SER A 1 101 ? 0.788 9.187 14.042 1.00 76.50 101 SER A C 1
ATOM 757 O O . SER A 1 101 ? 1.920 9.196 13.569 1.00 76.50 101 SER A O 1
ATOM 759 N N . LEU A 1 102 ? 0.227 8.069 14.512 1.00 78.31 102 LEU A N 1
ATOM 760 C CA . LEU A 1 102 ? 0.915 6.776 14.554 1.00 78.31 102 LEU A CA 1
ATOM 761 C C . LEU A 1 102 ? 1.175 6.247 13.137 1.00 78.31 102 LEU A C 1
ATOM 763 O O . LEU A 1 102 ? 2.276 5.787 12.840 1.00 78.31 102 LEU A O 1
ATOM 767 N N . VAL A 1 103 ? 0.199 6.390 12.236 1.00 79.25 103 VAL A N 1
ATOM 768 C CA . VAL A 1 103 ? 0.355 6.028 10.817 1.00 79.25 103 VAL A CA 1
ATOM 769 C C . VAL A 1 103 ? 1.438 6.872 10.148 1.00 79.25 103 VAL A C 1
ATOM 771 O O . VAL A 1 103 ? 2.253 6.326 9.408 1.00 79.25 103 VAL A O 1
ATOM 774 N N . ALA A 1 104 ? 1.489 8.178 10.425 1.00 79.88 104 ALA A N 1
ATOM 775 C CA . ALA A 1 104 ? 2.506 9.066 9.867 1.00 79.88 104 ALA A CA 1
ATOM 776 C C . ALA A 1 104 ? 3.927 8.652 10.289 1.00 79.88 104 ALA A C 1
ATOM 778 O O . ALA A 1 104 ? 4.802 8.528 9.431 1.00 79.88 104 ALA A O 1
ATOM 779 N N . TYR A 1 105 ? 4.143 8.360 11.577 1.00 83.69 105 TYR A N 1
ATOM 780 C CA . TYR A 1 105 ? 5.442 7.887 12.070 1.00 83.69 105 TYR A CA 1
ATOM 781 C C . TYR A 1 105 ? 5.865 6.562 11.431 1.00 83.69 105 TYR A C 1
ATOM 783 O O . TYR A 1 105 ? 7.005 6.438 10.982 1.00 83.69 105 TYR A O 1
ATOM 791 N N . ILE A 1 106 ? 4.952 5.589 11.342 1.00 83.75 106 ILE A N 1
ATOM 792 C CA . ILE A 1 106 ? 5.238 4.294 10.709 1.00 83.75 106 ILE A CA 1
ATOM 793 C C . ILE A 1 106 ? 5.579 4.481 9.230 1.00 83.75 106 ILE A C 1
ATOM 795 O O . ILE A 1 106 ? 6.522 3.866 8.739 1.00 83.75 106 ILE A O 1
ATOM 799 N N . ASN A 1 107 ? 4.845 5.341 8.522 1.00 84.19 107 ASN A N 1
ATOM 800 C CA . ASN A 1 107 ? 5.063 5.594 7.102 1.00 84.19 107 ASN A CA 1
ATOM 801 C C . ASN A 1 107 ? 6.455 6.205 6.853 1.00 84.19 107 ASN A C 1
ATOM 803 O O . ASN A 1 107 ? 7.224 5.681 6.048 1.00 84.19 107 ASN A O 1
ATOM 807 N N . ILE A 1 108 ? 6.834 7.229 7.628 1.00 84.00 108 ILE A N 1
ATOM 808 C CA . ILE A 1 108 ? 8.169 7.844 7.561 1.00 84.00 108 ILE A CA 1
ATOM 809 C C . ILE A 1 108 ? 9.260 6.811 7.870 1.00 84.00 108 ILE A C 1
ATOM 811 O O . ILE A 1 108 ? 10.218 6.683 7.108 1.00 84.00 108 ILE A O 1
ATOM 815 N N . ALA A 1 109 ? 9.105 6.032 8.943 1.00 87.88 109 ALA A N 1
ATOM 816 C CA . ALA A 1 109 ? 10.072 5.000 9.304 1.00 87.88 109 ALA A CA 1
ATOM 817 C C . ALA A 1 109 ? 10.244 3.964 8.182 1.00 87.88 109 ALA A C 1
ATOM 819 O O . ALA A 1 109 ? 11.369 3.636 7.816 1.00 87.88 109 ALA A O 1
ATOM 820 N N . CYS A 1 110 ? 9.148 3.492 7.585 1.00 84.62 110 CYS A N 1
ATOM 821 C CA .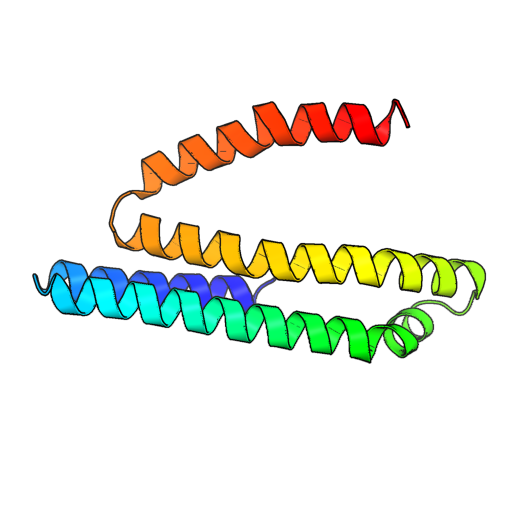 CYS A 1 110 ? 9.199 2.505 6.509 1.00 84.62 110 CYS A CA 1
ATOM 822 C C . CYS A 1 110 ? 9.883 3.065 5.249 1.00 84.62 110 CYS A C 1
ATOM 824 O O . CYS A 1 110 ? 10.745 2.402 4.672 1.00 84.62 110 CYS A O 1
ATOM 826 N N . TYR A 1 111 ? 9.569 4.301 4.844 1.00 81.94 111 TYR A N 1
ATOM 827 C CA . TYR A 1 111 ? 10.190 4.915 3.665 1.00 81.94 111 TYR A CA 1
ATOM 828 C C . TYR A 1 111 ? 11.686 5.176 3.852 1.00 81.94 111 TYR A C 1
ATOM 830 O O . TYR A 1 111 ? 12.470 4.866 2.954 1.00 81.94 111 TYR A O 1
ATOM 838 N N . TYR A 1 112 ? 12.094 5.706 5.006 1.00 82.81 112 TYR A N 1
ATOM 839 C CA . TYR A 1 112 ? 13.480 6.126 5.223 1.00 82.81 112 TYR A CA 1
ATOM 840 C C . TYR A 1 112 ? 14.392 5.010 5.740 1.00 82.81 112 TYR A C 1
ATOM 842 O O . TYR A 1 112 ? 15.545 4.942 5.322 1.00 82.81 112 TYR A O 1
ATOM 850 N N . LEU A 1 113 ? 13.907 4.124 6.615 1.00 86.38 113 LEU A N 1
ATOM 851 C CA . LEU A 1 113 ? 14.736 3.065 7.209 1.00 86.38 113 LEU A CA 1
ATOM 852 C C . LEU A 1 113 ? 14.724 1.765 6.410 1.00 86.38 113 LEU A C 1
ATOM 854 O O . LEU A 1 113 ? 15.653 0.978 6.548 1.00 86.38 113 LEU A O 1
ATOM 858 N N . VAL A 1 114 ? 13.692 1.517 5.599 1.00 85.06 114 VAL A N 1
ATOM 859 C CA . VAL A 1 114 ? 13.574 0.272 4.821 1.00 85.06 114 VAL A CA 1
ATOM 860 C C . VAL A 1 114 ? 13.625 0.565 3.329 1.00 85.06 114 VAL A C 1
ATOM 862 O O . VAL A 1 114 ? 14.478 0.021 2.632 1.00 85.06 114 VAL A O 1
ATOM 865 N N . GLY A 1 115 ? 12.763 1.459 2.840 1.00 82.94 115 GLY A N 1
ATOM 866 C CA . GLY A 1 115 ? 12.667 1.781 1.415 1.00 82.94 115 GLY A CA 1
ATOM 867 C C . GLY A 1 115 ? 13.962 2.358 0.846 1.00 82.94 115 GLY A C 1
ATOM 868 O O . GLY A 1 115 ? 14.436 1.907 -0.194 1.00 82.94 115 GLY A O 1
ATOM 869 N N . LEU A 1 116 ? 14.565 3.312 1.552 1.00 85.12 116 LEU A N 1
ATOM 870 C CA . LEU A 1 116 ? 15.779 3.998 1.117 1.00 85.12 116 LEU A CA 1
ATOM 871 C C . LEU A 1 116 ? 17.012 3.068 1.063 1.00 85.12 116 LEU A C 1
ATOM 873 O O . LEU A 1 116 ? 17.627 2.982 -0.001 1.00 85.12 116 LEU A O 1
ATOM 877 N N . PRO A 1 117 ? 17.360 2.298 2.115 1.00 84.69 117 PRO A N 1
ATOM 878 C CA . PRO A 1 117 ? 18.469 1.346 2.029 1.00 84.69 117 PRO A CA 1
ATOM 879 C C . PRO A 1 117 ? 18.201 0.171 1.080 1.00 84.69 117 PRO A C 1
ATOM 881 O O . PRO A 1 117 ? 19.122 -0.244 0.376 1.00 84.69 117 PRO A O 1
ATOM 884 N N . ALA A 1 118 ? 16.967 -0.340 0.992 1.00 84.06 118 ALA A N 1
ATOM 885 C CA . ALA A 1 118 ? 16.627 -1.372 0.008 1.00 84.06 118 ALA A CA 1
ATOM 886 C C . ALA A 1 118 ? 16.754 -0.849 -1.432 1.00 84.06 118 ALA A C 1
ATOM 888 O O . ALA A 1 118 ? 17.280 -1.552 -2.292 1.00 84.06 118 ALA A O 1
ATOM 889 N N . GLY A 1 119 ? 16.338 0.396 -1.686 1.00 80.94 119 GLY A N 1
ATOM 890 C CA . GLY A 1 119 ? 16.490 1.060 -2.980 1.00 80.94 119 GLY A CA 1
ATOM 891 C C . GLY A 1 119 ? 17.954 1.274 -3.365 1.00 80.94 119 GLY A C 1
ATOM 892 O O . GLY A 1 119 ? 18.329 1.001 -4.501 1.00 80.94 119 GLY A O 1
ATOM 893 N N . ILE A 1 120 ? 18.804 1.682 -2.415 1.00 83.00 120 ILE A N 1
ATOM 894 C CA . ILE A 1 120 ? 20.251 1.814 -2.649 1.00 83.00 120 ILE A CA 1
ATOM 895 C C . ILE A 1 120 ? 20.876 0.447 -2.964 1.00 83.00 120 ILE A C 1
ATOM 897 O O . ILE A 1 120 ? 21.650 0.332 -3.912 1.00 83.00 120 ILE A O 1
ATOM 901 N N . LEU A 1 121 ? 20.522 -0.602 -2.213 1.00 83.69 121 LEU A N 1
ATOM 902 C CA . LEU A 1 121 ? 21.034 -1.956 -2.446 1.00 83.69 121 LEU A CA 1
ATOM 903 C C . LEU A 1 121 ? 20.612 -2.515 -3.808 1.00 83.69 121 LEU A C 1
ATOM 905 O O . LEU A 1 121 ? 21.449 -3.058 -4.522 1.00 83.69 121 LEU A O 1
ATOM 909 N N . LEU A 1 122 ? 19.337 -2.378 -4.171 1.00 77.12 122 LEU A N 1
ATOM 910 C CA . LEU A 1 122 ? 18.803 -2.895 -5.433 1.00 77.12 122 LEU A CA 1
ATOM 911 C C . LEU A 1 122 ? 19.198 -2.051 -6.651 1.00 77.12 122 LEU A C 1
ATOM 913 O O . LEU A 1 122 ? 19.200 -2.583 -7.751 1.00 77.12 122 LEU A O 1
ATOM 917 N N . GLY A 1 123 ? 19.498 -0.760 -6.473 1.00 73.56 123 GLY A N 1
ATOM 918 C CA . GLY A 1 123 ? 19.839 0.151 -7.570 1.00 73.56 123 GLY A CA 1
ATOM 919 C C . GLY A 1 123 ? 21.335 0.295 -7.862 1.00 73.56 123 GLY A C 1
ATOM 920 O O . GLY A 1 123 ? 21.688 0.660 -8.978 1.00 73.56 123 GLY A O 1
ATOM 921 N N . PHE A 1 124 ? 22.212 0.050 -6.881 1.00 70.00 124 PHE A N 1
ATOM 922 C CA . PHE A 1 124 ? 23.664 0.223 -7.050 1.00 70.00 124 PHE A CA 1
ATOM 923 C C . PHE A 1 124 ? 24.478 -1.067 -6.924 1.00 70.00 124 PHE A C 1
ATOM 925 O O . PHE A 1 124 ? 25.636 -1.081 -7.342 1.00 70.00 124 PHE A O 1
ATOM 932 N N . LYS A 1 125 ? 23.932 -2.128 -6.314 1.00 52.91 125 LYS A N 1
ATOM 933 C CA . LYS A 1 125 ? 24.683 -3.369 -6.049 1.00 52.91 125 LYS A CA 1
ATOM 934 C C . LYS A 1 125 ? 24.283 -4.544 -6.949 1.00 52.91 125 LYS A C 1
ATOM 936 O O . LYS A 1 125 ? 25.053 -5.498 -7.039 1.00 52.91 125 LYS A O 1
ATOM 941 N N . PHE A 1 126 ? 23.120 -4.472 -7.590 1.00 45.75 126 PHE A N 1
ATOM 942 C CA . PHE A 1 126 ? 22.612 -5.421 -8.585 1.00 45.75 126 PHE A CA 1
ATOM 943 C C . PHE A 1 126 ? 22.340 -4.689 -9.898 1.00 45.75 126 PHE A C 1
ATOM 945 O O . PHE A 1 126 ? 22.354 -5.375 -10.943 1.00 45.75 126 PHE A O 1
#

Nearest PDB structures (foldseek):
  5xjj-assembly1_A  TM=9.160E-01  e=8.237E-04  Camelina sativa
  7php-assembly1_A  TM=9.235E-01  e=2.053E-02  Vibrio cholerae RC385
  6z71-assembly1_A  TM=8.347E-01  e=4.853E-01  Aquifex aeolicus VF5
  6z71-assembly1_B  TM=8.627E-01 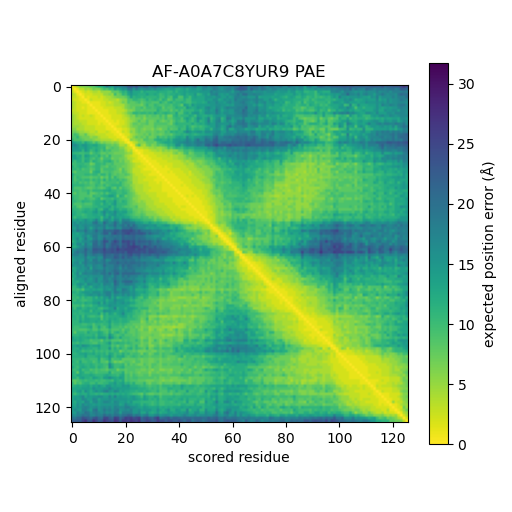 e=7.799E-01  Aquifex aeolicus VF5